Protein AF-A0A124IAU1-F1 (afdb_monomer_lite)

pLDDT: mean 71.92, std 19.12, range [34.66, 97.25]

Foldseek 3Di:
DDDPDDPPVDDDDDDDDDDDDDDDDDFDDDDPDTDGDDLPAPLVVVCVLDPPQACACVQAADDDQVRQLVVQLVVCVVVVHKRKGKHFPHPVLSSVVVVVVCVVCVVVLVVVLVDDDFKDKDKDFDDDQPDARTWIHINCPPVNDDDIDGLTGMKIWMKGFDDDDVPRDQDPSRIHTRHMHRD

Radius of gyration: 19.64 Å; chains: 1; bounding box: 39×57×45 Å

Secondary structure (DSSP, 8-state):
---------S-----------SS----EEETTEEE-------HHHHHHHSTTT--HIIIIIS--HHHHHHHHHHHHHHHTS---EEEES-HHHHHHHHHHHHHHTHHHHHHHHHSS-SEEEEEEE-S-TT--SEEEE-TTBTTSSB--EE--SEEEEEEEEPP--TTPPPPTTSEEEEEEEE-

Structure (mmCIF, N/CA/C/O backbone):
data_AF-A0A124IAU1-F1
#
_entry.id   AF-A0A124IAU1-F1
#
loop_
_atom_site.group_PDB
_atom_site.id
_atom_site.type_symbol
_atom_site.label_atom_id
_atom_site.label_alt_id
_atom_site.label_comp_id
_atom_site.label_asym_id
_atom_site.label_entity_id
_atom_site.label_seq_id
_atom_site.pdbx_PDB_ins_code
_atom_site.Cartn_x
_atom_site.Cartn_y
_atom_site.Cartn_z
_atom_site.occupancy
_atom_site.B_iso_or_equiv
_atom_site.auth_seq_id
_atom_site.auth_comp_id
_atom_site.auth_asym_id
_atom_site.auth_atom_id
_atom_site.pdbx_PDB_model_num
ATOM 1 N N . MET A 1 1 ? 13.714 -33.331 18.679 1.00 41.31 1 MET A N 1
ATOM 2 C CA . MET A 1 1 ? 13.970 -33.036 17.253 1.00 41.31 1 MET A CA 1
ATOM 3 C C . MET A 1 1 ? 12.618 -33.007 16.564 1.00 41.31 1 MET A C 1
ATOM 5 O O . MET A 1 1 ? 11.927 -34.011 16.644 1.00 41.31 1 MET A O 1
ATOM 9 N N . ALA A 1 2 ? 12.165 -31.866 16.040 1.00 37.88 2 ALA A N 1
ATOM 10 C CA . ALA A 1 2 ? 10.815 -31.763 15.479 1.00 37.88 2 ALA A CA 1
ATOM 11 C C . ALA A 1 2 ? 10.890 -31.724 13.950 1.00 37.88 2 ALA A C 1
ATOM 13 O O . ALA A 1 2 ? 11.080 -30.678 13.339 1.00 37.88 2 ALA A O 1
ATOM 14 N N . GLU A 1 3 ? 10.804 -32.915 13.377 1.00 47.78 3 GLU A N 1
ATOM 15 C CA . GLU A 1 3 ? 10.608 -33.191 11.959 1.00 47.78 3 GLU A CA 1
ATOM 16 C C . GLU A 1 3 ? 9.248 -32.622 11.509 1.00 47.78 3 GLU A C 1
ATOM 18 O O . GLU A 1 3 ? 8.230 -32.829 12.181 1.00 47.78 3 GLU A O 1
ATOM 23 N N . VAL A 1 4 ? 9.212 -31.888 10.392 1.00 46.56 4 VAL A N 1
ATOM 24 C CA . VAL A 1 4 ? 7.949 -31.487 9.759 1.00 46.56 4 VAL A CA 1
ATOM 25 C C . VAL A 1 4 ? 7.354 -32.740 9.131 1.00 46.56 4 VAL A C 1
ATOM 27 O O . VAL A 1 4 ? 7.766 -33.171 8.060 1.00 46.56 4 VAL A O 1
ATOM 30 N N . ARG A 1 5 ? 6.402 -33.355 9.832 1.00 41.81 5 ARG A N 1
ATOM 31 C CA . ARG A 1 5 ? 5.601 -34.448 9.285 1.00 41.81 5 ARG A CA 1
ATOM 32 C C . ARG A 1 5 ? 4.646 -33.874 8.251 1.00 41.81 5 ARG A C 1
ATOM 34 O O . ARG A 1 5 ? 3.650 -33.244 8.612 1.00 41.81 5 ARG A O 1
ATOM 41 N N . ASP A 1 6 ? 4.967 -34.085 6.983 1.00 52.16 6 ASP A N 1
ATOM 42 C CA . ASP A 1 6 ? 4.018 -33.866 5.904 1.00 52.16 6 ASP A CA 1
ATOM 43 C C . ASP A 1 6 ? 2.817 -34.800 6.119 1.00 52.16 6 ASP A C 1
ATOM 45 O O . ASP A 1 6 ? 2.979 -36.000 6.359 1.00 52.16 6 ASP A O 1
ATOM 49 N N . ARG A 1 7 ? 1.597 -34.257 6.106 1.00 49.75 7 ARG A N 1
ATOM 50 C CA . ARG A 1 7 ? 0.384 -35.083 6.182 1.00 49.75 7 ARG A CA 1
ATOM 51 C C . ARG A 1 7 ? 0.049 -35.543 4.771 1.00 49.75 7 ARG A C 1
ATOM 53 O O . ARG A 1 7 ? -0.911 -35.066 4.172 1.00 49.75 7 ARG A O 1
ATOM 60 N N . ALA A 1 8 ? 0.837 -36.484 4.264 1.00 46.94 8 ALA A N 1
ATOM 61 C CA . ALA A 1 8 ? 0.661 -37.086 2.944 1.00 46.94 8 ALA A CA 1
ATOM 62 C C . ALA A 1 8 ? -0.540 -38.062 2.852 1.00 46.94 8 ALA A C 1
ATOM 64 O O . ALA A 1 8 ? -0.698 -38.754 1.854 1.00 46.94 8 ALA A O 1
ATOM 65 N N . ASP A 1 9 ? -1.429 -38.098 3.851 1.00 46.75 9 ASP A N 1
ATOM 66 C CA . ASP A 1 9 ? -2.557 -39.043 3.929 1.00 46.75 9 ASP A CA 1
ATOM 67 C C . ASP A 1 9 ? -3.841 -38.558 3.236 1.00 46.75 9 ASP A C 1
ATOM 69 O O . ASP A 1 9 ? -4.955 -38.916 3.628 1.00 46.75 9 ASP A O 1
ATOM 73 N N . ARG A 1 10 ? -3.748 -37.724 2.196 1.00 54.88 10 ARG A N 1
ATOM 74 C CA . ARG A 1 10 ? -4.940 -37.399 1.404 1.00 54.88 10 ARG A CA 1
ATOM 75 C C . ARG A 1 10 ? -4.654 -37.482 -0.079 1.00 54.88 10 ARG A C 1
ATOM 77 O O . ARG A 1 10 ? -3.818 -36.747 -0.594 1.00 54.88 10 ARG A O 1
ATOM 84 N N . ALA A 1 11 ? -5.426 -38.334 -0.754 1.00 54.25 11 ALA A N 1
ATOM 85 C CA . ALA A 1 11 ? -5.523 -38.330 -2.203 1.00 54.25 11 ALA A CA 1
ATOM 86 C C . ALA A 1 11 ? -5.702 -36.880 -2.704 1.00 54.25 11 ALA A C 1
ATOM 88 O O . ALA A 1 11 ? -6.443 -36.111 -2.066 1.00 54.25 11 ALA A O 1
ATOM 89 N N . PRO A 1 12 ? -5.036 -36.496 -3.809 1.00 57.12 12 PRO A N 1
ATOM 90 C CA . PRO A 1 12 ? -5.250 -35.208 -4.449 1.00 57.12 12 PRO A CA 1
ATOM 91 C C . PRO A 1 12 ? -6.749 -34.950 -4.598 1.00 57.12 12 PRO A C 1
ATOM 93 O O . PRO A 1 12 ? -7.488 -35.781 -5.126 1.00 57.12 12 PRO A O 1
ATOM 96 N N . ARG A 1 13 ? -7.211 -33.819 -4.065 1.00 51.53 13 ARG A N 1
ATOM 97 C CA . ARG A 1 13 ? -8.617 -33.416 -4.110 1.00 51.53 13 ARG A CA 1
ATOM 98 C C . ARG A 1 13 ? -8.735 -32.201 -5.013 1.00 51.53 13 ARG A C 1
ATOM 100 O O . ARG A 1 13 ? -7.920 -31.285 -4.905 1.00 51.53 13 ARG A O 1
ATOM 107 N N . THR A 1 14 ? -9.772 -32.159 -5.835 1.00 54.97 14 THR A N 1
ATOM 108 C CA . THR A 1 14 ? -10.150 -30.921 -6.512 1.00 54.97 14 THR A CA 1
ATOM 109 C C . THR A 1 14 ? -10.538 -29.893 -5.453 1.00 54.97 14 THR A C 1
ATOM 111 O O . THR A 1 14 ? -11.376 -30.164 -4.589 1.00 54.97 14 THR A O 1
ATOM 114 N N . VAL A 1 15 ? -9.882 -28.739 -5.486 1.00 44.09 15 VAL A N 1
ATOM 115 C CA . VAL A 1 15 ? -10.243 -27.565 -4.688 1.00 44.09 15 VAL A CA 1
ATOM 116 C C . VAL A 1 15 ? -10.972 -26.582 -5.594 1.00 44.09 15 VAL A C 1
ATOM 118 O O . VAL A 1 15 ? -10.672 -26.500 -6.783 1.00 44.09 15 VAL A O 1
ATOM 121 N N . TYR A 1 16 ? -11.951 -25.876 -5.038 1.00 50.31 16 TYR A N 1
ATOM 122 C CA . TYR A 1 16 ? -12.719 -24.867 -5.756 1.00 50.31 16 TYR A CA 1
ATOM 123 C C . TYR A 1 16 ? -12.493 -23.522 -5.083 1.00 50.31 16 TYR A C 1
ATOM 125 O O . TYR A 1 16 ? -12.690 -23.402 -3.872 1.00 50.31 16 TYR A O 1
ATOM 133 N N . ASP A 1 17 ? -12.107 -22.531 -5.878 1.00 49.09 17 ASP A N 1
ATOM 134 C CA . ASP A 1 17 ? -12.028 -21.146 -5.439 1.00 49.09 17 ASP A CA 1
ATOM 135 C C . ASP A 1 17 ? -13.383 -20.465 -5.647 1.00 49.09 17 ASP A C 1
ATOM 137 O O . ASP A 1 17 ? -14.038 -20.626 -6.677 1.00 49.09 17 ASP A O 1
ATOM 141 N N . LEU A 1 18 ? -13.819 -19.709 -4.642 1.00 48.97 18 LEU A N 1
ATOM 142 C CA . LEU A 1 18 ? -15.057 -18.936 -4.678 1.00 48.97 18 LEU A CA 1
ATOM 143 C C . LEU A 1 18 ? -14.711 -17.461 -4.842 1.00 48.97 18 LEU A C 1
ATOM 145 O O . LEU A 1 18 ? -14.218 -16.820 -3.914 1.00 48.97 18 LEU A O 1
ATOM 149 N N . THR A 1 19 ? -15.013 -16.906 -6.012 1.00 53.38 19 THR A N 1
ATOM 150 C CA . THR A 1 19 ? -15.012 -15.457 -6.217 1.00 53.38 19 THR A CA 1
ATOM 151 C C . THR A 1 19 ? -16.412 -14.932 -5.932 1.00 53.38 19 THR A C 1
ATOM 153 O O . THR A 1 19 ? -17.343 -15.163 -6.700 1.00 53.38 19 THR A O 1
ATOM 156 N N . VAL A 1 20 ? -16.572 -14.235 -4.811 1.00 50.34 20 VAL A N 1
ATOM 157 C CA . VAL A 1 20 ? -17.820 -13.550 -4.448 1.00 50.34 20 VAL A CA 1
ATOM 158 C C . VAL A 1 20 ? -17.570 -12.050 -4.556 1.00 50.34 20 VAL A C 1
ATOM 160 O O . VAL A 1 20 ? -16.502 -11.593 -4.164 1.00 50.34 20 VAL A O 1
ATOM 163 N N . SER A 1 21 ? -18.528 -11.278 -5.072 1.00 38.25 21 SER A N 1
ATOM 164 C CA . SER A 1 21 ? -18.474 -9.810 -5.117 1.00 38.25 21 SER A CA 1
ATOM 165 C C . SER A 1 21 ? -19.429 -9.191 -4.080 1.00 38.25 21 SER A C 1
ATOM 167 O O . SER A 1 21 ? -20.524 -9.705 -3.859 1.00 38.25 21 SER A O 1
ATOM 169 N N . GLY A 1 22 ? -19.032 -8.092 -3.423 1.00 51.44 22 GLY A N 1
ATOM 170 C CA . GLY A 1 22 ? -19.888 -7.335 -2.485 1.00 51.44 22 GLY A CA 1
ATOM 171 C C . GLY A 1 22 ? -19.685 -7.657 -0.994 1.00 51.44 22 GLY A C 1
ATOM 172 O O . GLY A 1 22 ? -18.641 -8.143 -0.604 1.00 51.44 22 GLY A O 1
ATOM 173 N N . LEU A 1 23 ? -20.641 -7.335 -0.111 1.00 41.44 23 LEU A N 1
ATOM 174 C CA . LEU A 1 23 ? -20.464 -7.460 1.350 1.00 41.44 23 LEU A CA 1
ATOM 175 C C . LEU A 1 23 ? -20.135 -8.910 1.775 1.00 41.44 23 LEU A C 1
ATOM 177 O O . LEU A 1 23 ? -20.986 -9.797 1.744 1.00 41.44 23 LEU A O 1
ATOM 181 N N . HIS A 1 24 ? -18.893 -9.136 2.209 1.00 52.44 24 HIS A N 1
ATOM 182 C CA . HIS A 1 24 ? -18.354 -10.468 2.478 1.00 52.44 24 HIS A CA 1
ATOM 183 C C . HIS A 1 24 ? -18.645 -10.946 3.908 1.00 52.44 24 HIS A C 1
ATOM 185 O O . HIS A 1 24 ? -17.810 -10.863 4.806 1.00 52.44 24 HIS A O 1
ATOM 191 N N . THR A 1 25 ? -19.839 -11.496 4.121 1.00 44.81 25 THR A N 1
ATOM 192 C CA . THR A 1 25 ? -20.061 -12.534 5.140 1.00 44.81 25 THR A CA 1
ATOM 193 C C . THR A 1 25 ? -20.605 -13.760 4.421 1.00 44.81 25 THR A C 1
ATOM 195 O O . THR A 1 25 ? -21.790 -13.826 4.115 1.00 44.81 25 THR A O 1
ATOM 198 N N . PHE A 1 26 ? -19.734 -14.712 4.092 1.00 45.09 26 PHE A N 1
ATOM 199 C CA . PHE A 1 26 ? -20.148 -15.997 3.535 1.00 45.09 26 PHE A CA 1
ATOM 200 C C . PHE A 1 26 ? -20.116 -17.062 4.630 1.00 45.09 26 PHE A C 1
ATOM 202 O O . PHE A 1 26 ? -19.183 -17.139 5.429 1.00 45.09 26 PHE A O 1
ATOM 209 N N . TYR A 1 27 ? -21.168 -17.873 4.677 1.00 40.03 27 TYR A N 1
ATOM 210 C CA . TYR A 1 27 ? -21.280 -19.005 5.584 1.00 40.03 27 TYR A CA 1
ATOM 211 C C . TYR A 1 27 ? -20.707 -20.239 4.883 1.00 40.03 27 TYR A C 1
ATOM 213 O O . TYR A 1 27 ? -21.315 -20.764 3.953 1.00 40.03 27 TYR A O 1
ATOM 221 N N . ALA A 1 28 ? -19.513 -20.674 5.288 1.00 48.72 28 ALA A N 1
ATOM 222 C CA . ALA A 1 28 ? -18.899 -21.895 4.783 1.00 48.72 28 ALA A CA 1
ATOM 223 C C . ALA A 1 28 ? -19.095 -23.025 5.800 1.00 48.72 28 ALA A C 1
ATOM 225 O O . ALA A 1 28 ? -18.706 -22.914 6.966 1.00 48.72 28 ALA A O 1
ATOM 226 N N . VAL A 1 29 ? -19.699 -24.123 5.351 1.00 44.66 29 VAL A N 1
ATOM 227 C CA . VAL A 1 29 ? -19.899 -25.328 6.158 1.00 44.66 29 VAL A CA 1
ATOM 228 C C . VAL A 1 29 ? -18.865 -26.368 5.741 1.00 44.66 29 VAL A C 1
ATOM 230 O O . VAL A 1 29 ? -18.856 -26.817 4.597 1.00 44.66 29 VAL A O 1
ATOM 233 N N . ALA A 1 30 ? -18.002 -26.775 6.672 1.00 50.66 30 ALA A N 1
ATOM 234 C CA . ALA A 1 30 ? -17.124 -27.927 6.493 1.00 50.66 30 ALA A CA 1
ATOM 235 C C . ALA A 1 30 ? -17.747 -29.132 7.216 1.00 50.66 30 ALA A C 1
ATOM 237 O O . ALA A 1 30 ? -17.546 -29.325 8.416 1.00 50.66 30 ALA A O 1
ATOM 238 N N . GLY A 1 31 ? -18.551 -29.926 6.505 1.00 60.16 31 GLY A N 1
ATOM 239 C CA . GLY A 1 31 ? -19.312 -31.022 7.119 1.00 60.16 31 GLY A CA 1
ATOM 240 C C . GLY A 1 31 ? -20.485 -30.502 7.958 1.00 60.16 31 GLY A C 1
ATOM 241 O O . GLY A 1 31 ? -21.466 -30.042 7.392 1.00 60.16 31 GLY A O 1
ATOM 242 N N . SER A 1 32 ? -20.401 -30.570 9.290 1.00 46.38 32 SER A N 1
ATOM 243 C CA . SER A 1 32 ? -21.412 -30.030 10.224 1.00 46.38 32 SER A CA 1
ATOM 244 C C . SER A 1 32 ? -20.894 -28.870 11.081 1.00 46.38 32 SER A C 1
ATOM 246 O O . SER A 1 32 ? -21.604 -28.393 11.965 1.00 46.38 32 SER A O 1
ATOM 248 N N . THR A 1 33 ? -19.657 -28.421 10.854 1.00 36.75 33 THR A N 1
ATOM 249 C CA . THR A 1 33 ? -19.019 -27.380 11.667 1.00 36.75 33 THR A CA 1
ATOM 250 C C . THR A 1 33 ? -19.031 -26.051 10.911 1.00 36.75 33 THR A C 1
ATOM 252 O O . THR A 1 33 ? -18.415 -25.960 9.842 1.00 36.75 33 THR A O 1
ATOM 255 N N . PRO A 1 34 ? -19.698 -25.009 11.440 1.00 39.09 34 PRO A N 1
ATOM 256 C CA . PRO A 1 34 ? -19.598 -23.676 10.872 1.00 39.09 34 PRO A CA 1
ATOM 257 C C . PRO A 1 34 ? -18.190 -23.126 11.097 1.00 39.09 34 PRO A C 1
ATOM 259 O O . PRO A 1 34 ? -17.716 -23.065 12.232 1.00 39.09 34 PRO A O 1
ATOM 262 N N . VAL A 1 35 ? -17.523 -22.713 10.019 1.00 41.38 35 VAL A N 1
ATOM 263 C CA . VAL A 1 35 ? -16.219 -22.046 10.092 1.00 41.38 35 VAL A CA 1
ATOM 264 C C . VAL A 1 35 ? -16.417 -20.570 9.767 1.00 41.38 35 VAL A C 1
ATOM 266 O O . VAL A 1 35 ? -16.815 -20.214 8.660 1.00 41.38 35 VAL A O 1
ATOM 269 N N . LEU A 1 36 ? -16.138 -19.701 10.742 1.00 34.66 36 LEU A N 1
ATOM 270 C CA . LEU A 1 36 ? -16.131 -18.253 10.549 1.00 34.66 36 LEU A CA 1
ATOM 271 C C . LEU A 1 36 ? -14.769 -17.846 9.977 1.00 34.66 36 LEU A C 1
ATOM 273 O O . LEU A 1 36 ? -13.763 -17.862 10.687 1.00 34.66 36 LEU A O 1
ATOM 277 N N . VAL A 1 37 ? -14.725 -17.495 8.695 1.00 38.38 37 VAL A N 1
ATOM 278 C CA . VAL A 1 37 ? -13.500 -17.004 8.054 1.00 38.38 37 VAL A CA 1
ATOM 279 C C . VAL A 1 37 ? -13.521 -15.477 8.086 1.00 38.38 37 VAL A C 1
ATOM 281 O O . VAL A 1 37 ? -14.397 -14.852 7.495 1.00 38.38 37 VAL A O 1
ATOM 284 N N . HIS A 1 38 ? -12.580 -14.867 8.808 1.00 36.81 38 HIS A N 1
ATOM 285 C CA . HIS A 1 38 ? -12.409 -13.415 8.858 1.00 36.81 38 HIS A CA 1
ATOM 286 C C . HIS A 1 38 ? -11.224 -13.030 7.974 1.00 36.81 38 HIS A C 1
ATOM 288 O O . HIS A 1 38 ? -10.076 -13.179 8.390 1.00 36.81 38 HIS A O 1
ATOM 294 N N . ASN A 1 39 ? -11.491 -12.555 6.756 1.00 42.72 39 ASN A N 1
ATOM 295 C CA . ASN A 1 39 ? -10.471 -11.851 5.987 1.00 42.72 39 ASN A CA 1
ATOM 296 C C . ASN A 1 39 ? -10.467 -10.396 6.474 1.00 42.72 39 ASN A C 1
ATOM 298 O O . ASN A 1 39 ? -11.453 -9.675 6.318 1.00 42.72 39 ASN A O 1
ATOM 302 N N . CYS A 1 40 ? -9.426 -10.019 7.207 1.00 38.25 40 CYS A N 1
ATOM 303 C CA . CYS A 1 40 ? -9.321 -8.695 7.804 1.00 38.25 40 CYS A CA 1
ATOM 304 C C . CYS A 1 40 ? -8.781 -7.714 6.751 1.00 38.25 40 CYS A C 1
ATOM 306 O O . CYS A 1 40 ? -7.943 -8.081 5.945 1.00 38.25 40 CYS A O 1
ATOM 308 N N . ASN A 1 41 ? -9.238 -6.460 6.805 1.00 52.44 41 ASN A N 1
ATOM 309 C CA . ASN A 1 41 ? -8.748 -5.311 6.027 1.00 52.44 41 ASN A CA 1
ATOM 310 C C . ASN A 1 41 ? -8.876 -5.433 4.505 1.00 52.44 41 ASN A C 1
ATOM 312 O O . ASN A 1 41 ? -7.886 -5.346 3.789 1.00 52.44 41 ASN A O 1
ATOM 316 N N . ASP A 1 42 ? -10.100 -5.557 4.006 1.00 53.88 42 ASP A N 1
ATOM 317 C CA . ASP A 1 42 ? -10.360 -5.417 2.579 1.00 53.88 42 ASP A CA 1
ATOM 318 C C . ASP A 1 42 ? -9.947 -4.014 2.088 1.00 53.88 42 ASP A C 1
ATOM 320 O O . ASP A 1 42 ? -10.660 -3.023 2.273 1.00 53.88 42 ASP A O 1
ATOM 324 N N . ILE A 1 43 ? -8.771 -3.935 1.461 1.00 50.00 43 ILE A N 1
ATOM 325 C CA . ILE A 1 43 ? -8.232 -2.698 0.892 1.00 50.00 43 ILE A CA 1
ATOM 326 C C . ILE A 1 43 ? -9.223 -2.155 -0.165 1.00 50.00 43 ILE A C 1
ATOM 328 O O . ILE A 1 43 ? -9.275 -0.944 -0.391 1.00 50.00 43 ILE A O 1
ATOM 332 N N . VAL A 1 44 ? -10.050 -3.024 -0.781 1.00 48.19 44 VAL A N 1
ATOM 333 C CA . VAL A 1 44 ? -11.065 -2.679 -1.797 1.00 48.19 44 VAL A CA 1
ATOM 334 C C . VAL A 1 44 ? -12.217 -1.916 -1.156 1.00 48.19 44 VAL A C 1
ATOM 336 O O . VAL A 1 44 ? -12.644 -0.891 -1.690 1.00 48.19 44 VAL A O 1
ATOM 339 N N . LEU A 1 45 ? -12.671 -2.347 0.023 1.00 48.53 45 LEU A N 1
ATOM 340 C CA . LEU A 1 45 ? -13.682 -1.632 0.805 1.00 48.53 45 LEU A CA 1
ATOM 341 C C . LEU A 1 45 ? -13.191 -0.255 1.268 1.00 48.53 45 LEU A C 1
ATOM 343 O O . LEU A 1 45 ? -13.982 0.689 1.258 1.00 48.53 45 LEU A O 1
ATOM 347 N N . ASP A 1 46 ? -11.916 -0.112 1.637 1.00 46.72 46 ASP A N 1
ATOM 348 C CA . ASP A 1 46 ? -11.345 1.184 2.031 1.00 46.72 46 ASP A CA 1
ATOM 349 C C . ASP A 1 46 ? -11.218 2.137 0.827 1.00 46.72 46 ASP A C 1
ATOM 351 O O . ASP A 1 46 ? -11.563 3.316 0.937 1.00 46.72 46 ASP A O 1
ATOM 355 N N . GLY A 1 47 ? -10.824 1.622 -0.345 1.00 47.22 47 GLY A N 1
ATOM 356 C CA . GLY A 1 47 ? -10.809 2.378 -1.605 1.00 47.22 47 GLY A CA 1
ATOM 357 C C . GLY A 1 47 ? -12.203 2.824 -2.066 1.00 47.22 47 GLY A C 1
ATOM 358 O O . GLY A 1 47 ? -12.364 3.947 -2.542 1.00 47.22 47 GLY A O 1
ATOM 359 N N . ALA A 1 48 ? -13.226 1.985 -1.868 1.00 47.09 48 ALA A N 1
ATOM 360 C CA . ALA A 1 48 ? -14.616 2.304 -2.198 1.00 47.09 48 ALA A CA 1
ATOM 361 C C . ALA A 1 48 ? -15.274 3.272 -1.195 1.00 47.09 48 ALA A C 1
ATOM 363 O O . ALA A 1 48 ? -16.124 4.075 -1.578 1.00 47.09 48 ALA A O 1
ATOM 364 N N . LYS A 1 49 ? -14.894 3.216 0.090 1.00 45.62 49 LYS A N 1
ATOM 365 C CA . LYS A 1 49 ? -15.437 4.096 1.142 1.00 45.62 49 LYS A CA 1
ATOM 366 C C . LYS A 1 49 ? -14.768 5.472 1.198 1.00 45.62 49 LYS A C 1
ATOM 368 O O . LYS A 1 49 ? -15.397 6.407 1.689 1.00 45.62 49 LYS A O 1
ATOM 373 N N . PHE A 1 50 ? -13.540 5.613 0.693 1.00 47.41 50 PHE A N 1
ATOM 374 C CA . PHE A 1 50 ? -12.802 6.882 0.655 1.00 47.41 50 PHE A CA 1
ATOM 375 C C . PHE A 1 50 ? -12.147 7.131 -0.718 1.00 47.41 50 PHE A C 1
ATOM 377 O O . PHE A 1 50 ? -10.912 7.122 -0.831 1.00 47.41 50 PHE A O 1
ATOM 384 N N . PRO A 1 51 ? -12.950 7.366 -1.774 1.00 44.56 51 PRO A N 1
ATOM 385 C CA . PRO A 1 51 ? -12.426 7.637 -3.109 1.00 44.56 51 PRO A CA 1
ATOM 386 C C . PRO A 1 51 ? -11.480 8.850 -3.080 1.00 44.56 51 PRO A C 1
ATOM 388 O O . PRO A 1 51 ? -11.839 9.920 -2.593 1.00 44.56 51 PRO A O 1
ATOM 391 N N . GLY A 1 52 ? -10.248 8.667 -3.569 1.00 44.03 52 GLY A N 1
ATOM 392 C CA . GLY A 1 52 ? -9.215 9.712 -3.624 1.00 44.03 52 GLY A CA 1
ATOM 393 C C . GLY A 1 52 ? -8.373 9.904 -2.354 1.00 44.03 52 GLY A C 1
ATOM 394 O O . GLY A 1 52 ? -7.518 10.782 -2.344 1.00 44.03 52 GLY A O 1
ATOM 395 N N . LEU A 1 53 ? -8.587 9.109 -1.296 1.00 45.41 53 LEU A N 1
ATOM 396 C CA . LEU A 1 53 ? -7.795 9.172 -0.056 1.00 45.41 53 LEU A CA 1
ATOM 397 C C . LEU A 1 53 ? -6.987 7.895 0.219 1.00 45.41 53 LEU A C 1
ATOM 399 O O . LEU A 1 53 ? -5.926 7.985 0.840 1.00 45.41 53 LEU A O 1
ATOM 403 N N . ALA A 1 54 ? -7.463 6.731 -0.237 1.00 53.78 54 ALA A N 1
ATOM 404 C CA . ALA A 1 54 ? -6.738 5.461 -0.222 1.00 53.78 54 ALA A CA 1
ATOM 405 C C . ALA A 1 54 ? -6.304 5.104 -1.654 1.00 53.78 54 ALA A C 1
ATOM 407 O O . ALA A 1 54 ? -7.130 4.753 -2.492 1.00 53.78 54 ALA A O 1
ATOM 408 N N . HIS A 1 55 ? -5.005 5.212 -1.943 1.00 56.47 55 HIS A N 1
ATOM 409 C CA . HIS A 1 55 ? -4.435 5.009 -3.282 1.00 56.47 55 HIS A CA 1
ATOM 410 C C . HIS A 1 55 ? -3.770 3.634 -3.464 1.00 56.47 55 HIS A C 1
ATOM 412 O O . HIS A 1 55 ? -3.353 3.297 -4.571 1.00 56.47 55 HIS A O 1
ATOM 418 N N . THR A 1 56 ? -3.697 2.815 -2.405 1.00 57.25 56 THR A N 1
ATOM 419 C CA . THR A 1 56 ? -3.040 1.492 -2.397 1.00 57.25 56 THR A CA 1
ATOM 420 C C . THR A 1 56 ? -3.475 0.593 -3.559 1.00 57.25 56 THR A C 1
ATOM 422 O O . THR A 1 56 ? -2.634 -0.005 -4.222 1.00 57.25 56 THR A O 1
ATOM 425 N N . ILE A 1 57 ? -4.776 0.507 -3.852 1.00 56.19 57 ILE A N 1
ATOM 426 C CA . ILE A 1 57 ? -5.280 -0.386 -4.910 1.00 56.19 57 ILE A CA 1
ATOM 427 C C . ILE A 1 57 ? -5.062 0.176 -6.304 1.00 56.19 57 ILE A C 1
ATOM 429 O O . ILE A 1 57 ? -4.609 -0.544 -7.197 1.00 56.19 57 ILE A O 1
ATOM 433 N N . THR A 1 58 ? -5.389 1.450 -6.491 1.00 53.41 58 THR A N 1
ATOM 434 C CA . THR A 1 58 ? -5.356 2.098 -7.802 1.00 53.41 58 THR A CA 1
ATOM 435 C C . THR A 1 58 ? -3.933 2.320 -8.301 1.00 53.41 58 THR A C 1
ATOM 437 O O . THR A 1 58 ? -3.697 2.224 -9.497 1.00 53.41 58 THR A O 1
ATOM 440 N N . GLU A 1 59 ? -2.972 2.590 -7.412 1.00 60.34 59 GLU A N 1
ATOM 441 C CA . GLU A 1 59 ? -1.600 2.918 -7.826 1.00 60.34 59 GLU A CA 1
ATOM 442 C C . GLU A 1 59 ? -0.632 1.737 -7.785 1.00 60.34 59 GLU A C 1
ATOM 444 O O . GLU A 1 59 ? 0.400 1.783 -8.455 1.00 60.34 59 GLU A O 1
ATOM 449 N N . HIS A 1 60 ? -0.934 0.697 -7.003 1.00 68.62 60 HIS A N 1
ATOM 450 C CA . HIS A 1 60 ? 0.053 -0.340 -6.711 1.00 68.62 60 HIS A CA 1
ATOM 451 C C . HIS A 1 60 ? -0.445 -1.763 -6.936 1.00 68.62 60 HIS A C 1
ATOM 453 O O . HIS A 1 60 ? 0.388 -2.644 -7.082 1.00 68.62 60 HIS A O 1
ATOM 459 N N . VAL A 1 61 ? -1.751 -2.041 -6.975 1.00 63.84 61 VAL A N 1
ATOM 460 C CA . VAL A 1 61 ? -2.252 -3.425 -7.136 1.00 63.84 61 VAL A CA 1
ATOM 461 C C . VAL A 1 61 ? -2.729 -3.711 -8.555 1.00 63.84 61 VAL A C 1
ATOM 463 O O . VAL A 1 61 ? -2.511 -4.801 -9.072 1.00 63.84 61 VAL A O 1
ATOM 466 N N . THR A 1 62 ? -3.404 -2.741 -9.165 1.00 61.47 62 THR A N 1
ATOM 467 C CA . THR A 1 62 ? -4.141 -2.921 -10.422 1.00 61.47 62 THR A CA 1
ATOM 468 C C . THR A 1 62 ? -3.573 -2.250 -11.676 1.00 61.47 62 THR A C 1
ATOM 470 O O . THR A 1 62 ? -4.062 -2.609 -12.748 1.00 61.47 62 THR A O 1
ATOM 473 N N . PRO A 1 63 ? -2.607 -1.305 -11.640 1.00 62.50 63 PRO A N 1
ATOM 474 C CA . PRO A 1 63 ? -2.200 -0.667 -12.881 1.00 62.50 63 PRO A CA 1
ATOM 475 C C . PRO A 1 63 ? -1.458 -1.665 -13.768 1.00 62.50 63 PRO A C 1
ATOM 477 O O . PRO A 1 63 ? -0.548 -2.368 -13.321 1.00 62.50 63 PRO A O 1
ATOM 480 N N . ASP A 1 64 ? -1.830 -1.689 -15.046 1.00 72.69 64 ASP A N 1
ATOM 481 C CA . ASP A 1 64 ? -0.985 -2.293 -16.063 1.00 72.69 64 ASP A CA 1
ATOM 482 C C . ASP A 1 64 ? 0.340 -1.520 -16.187 1.00 72.69 64 ASP A C 1
ATOM 484 O O . ASP A 1 64 ? 0.551 -0.457 -15.590 1.00 72.69 64 ASP A O 1
ATOM 488 N N . ARG A 1 65 ? 1.266 -2.064 -16.976 1.00 74.06 65 ARG A N 1
ATOM 489 C CA . ARG A 1 65 ? 2.588 -1.466 -17.161 1.00 74.06 65 ARG A CA 1
ATOM 490 C C . ARG A 1 65 ? 2.530 -0.015 -17.654 1.00 74.06 65 ARG A C 1
ATOM 492 O O . ARG A 1 65 ? 3.275 0.815 -17.138 1.00 74.06 65 ARG A O 1
ATOM 499 N N . LEU A 1 66 ? 1.675 0.292 -18.630 1.00 76.44 66 LEU A N 1
ATOM 500 C CA . LEU A 1 66 ? 1.585 1.636 -19.208 1.00 76.44 66 LEU A CA 1
ATOM 501 C C . LEU A 1 66 ? 1.032 2.629 -18.183 1.00 76.44 66 LEU A C 1
ATOM 503 O O . LEU A 1 66 ? 1.559 3.731 -18.041 1.00 76.44 66 LEU A O 1
ATOM 507 N N . ALA A 1 67 ? 0.022 2.221 -17.415 1.00 78.31 67 ALA A N 1
ATOM 508 C CA . ALA A 1 67 ? -0.527 3.007 -16.322 1.00 78.31 67 ALA A CA 1
ATOM 509 C C . ALA A 1 67 ? 0.510 3.240 -15.209 1.00 78.31 67 ALA A C 1
ATOM 511 O O . ALA A 1 67 ? 0.617 4.352 -14.691 1.00 78.31 67 ALA A O 1
ATOM 512 N N . ALA A 1 68 ? 1.320 2.235 -14.869 1.00 79.19 68 ALA A N 1
ATOM 513 C CA . ALA A 1 68 ? 2.374 2.363 -13.864 1.00 79.19 68 ALA A CA 1
ATOM 514 C C . ALA A 1 68 ? 3.498 3.317 -14.306 1.00 79.19 68 ALA A C 1
ATOM 516 O O . ALA A 1 68 ? 3.952 4.144 -13.512 1.00 79.19 68 ALA A O 1
ATOM 517 N N . GLU A 1 69 ? 3.918 3.245 -15.571 1.00 82.06 69 GLU A N 1
ATOM 518 C CA . GLU A 1 69 ? 4.893 4.170 -16.164 1.00 82.06 69 GLU A CA 1
ATOM 519 C C . GLU A 1 69 ? 4.326 5.602 -16.234 1.00 82.06 69 GLU A C 1
ATOM 521 O O . GLU A 1 69 ? 5.002 6.554 -15.838 1.00 82.06 69 GLU A O 1
ATOM 526 N N . ALA A 1 70 ? 3.055 5.768 -16.620 1.00 81.56 70 ALA A N 1
ATOM 527 C CA . ALA A 1 70 ? 2.379 7.066 -16.630 1.00 81.56 70 ALA A CA 1
ATOM 528 C C . ALA A 1 70 ? 2.266 7.681 -15.224 1.00 81.56 70 ALA A C 1
ATOM 530 O O . ALA A 1 70 ? 2.514 8.876 -15.049 1.00 81.56 70 ALA A O 1
ATOM 531 N N . LEU A 1 71 ? 1.951 6.878 -14.201 1.00 82.56 71 LEU A N 1
ATOM 532 C CA . LEU A 1 71 ? 1.949 7.325 -12.805 1.00 82.56 71 LEU A CA 1
ATOM 533 C C . LEU A 1 71 ? 3.349 7.742 -12.343 1.00 82.56 71 LEU A C 1
ATOM 535 O O . LEU A 1 71 ? 3.490 8.766 -11.674 1.00 82.56 71 LEU A O 1
ATOM 539 N N . ALA A 1 72 ? 4.392 6.998 -12.719 1.00 84.00 72 ALA A N 1
ATOM 540 C CA . ALA A 1 72 ? 5.772 7.373 -12.416 1.00 84.00 72 ALA A CA 1
ATOM 541 C C . ALA A 1 72 ? 6.152 8.711 -13.079 1.00 84.00 72 ALA A C 1
ATOM 543 O O . ALA A 1 72 ? 6.766 9.568 -12.436 1.00 84.00 72 ALA A O 1
ATOM 544 N N . ALA A 1 73 ? 5.732 8.935 -14.330 1.00 82.19 73 ALA A N 1
ATOM 545 C CA . ALA A 1 73 ? 5.932 10.197 -15.043 1.00 82.19 73 ALA A CA 1
ATOM 546 C C . ALA A 1 73 ? 5.210 11.367 -14.361 1.00 82.19 73 ALA A C 1
ATOM 548 O O . ALA A 1 73 ? 5.823 12.405 -14.105 1.00 82.19 73 ALA A O 1
ATOM 549 N N . GLN A 1 74 ? 3.945 11.181 -13.974 1.00 82.50 74 GLN A N 1
ATOM 550 C CA . GLN A 1 74 ? 3.174 12.189 -13.241 1.00 82.50 74 GLN A CA 1
ATOM 551 C C . GLN A 1 74 ? 3.813 12.533 -11.890 1.00 82.50 74 GLN A C 1
ATOM 553 O O . GLN A 1 74 ? 3.961 13.711 -11.557 1.00 82.50 74 GLN A O 1
ATOM 558 N N . LYS A 1 75 ? 4.237 11.524 -11.116 1.00 81.19 75 LYS A N 1
ATOM 559 C CA . LYS A 1 75 ? 4.928 11.721 -9.833 1.00 81.19 75 LYS A CA 1
ATOM 560 C C . LYS A 1 75 ? 6.243 12.476 -10.035 1.00 81.19 75 LYS A C 1
ATOM 562 O O . LYS A 1 75 ? 6.510 13.444 -9.327 1.00 81.19 75 LYS A O 1
ATOM 567 N N . THR A 1 76 ? 7.029 12.088 -11.034 1.00 83.44 76 THR A N 1
ATOM 568 C CA . THR A 1 76 ? 8.313 12.730 -11.342 1.00 83.44 76 THR A CA 1
ATOM 569 C C . THR A 1 76 ? 8.145 14.191 -11.747 1.00 83.44 76 THR A C 1
ATOM 571 O O . THR A 1 76 ? 8.846 15.050 -11.213 1.00 83.44 76 THR A O 1
ATOM 574 N N . ALA A 1 77 ? 7.168 14.494 -12.606 1.00 83.50 77 ALA A N 1
ATOM 575 C CA . ALA A 1 77 ? 6.833 15.865 -12.983 1.00 83.50 77 ALA A CA 1
ATOM 576 C C . ALA A 1 77 ? 6.363 16.694 -11.775 1.00 83.50 77 ALA A C 1
ATOM 578 O O . ALA A 1 77 ? 6.802 17.826 -11.592 1.00 83.50 77 ALA A O 1
ATOM 579 N N . LYS A 1 78 ? 5.522 16.113 -10.909 1.00 79.69 78 LYS A N 1
ATOM 580 C CA . LYS A 1 78 ? 5.001 16.776 -9.704 1.00 79.69 78 LYS A CA 1
ATOM 581 C C . LYS A 1 78 ? 6.092 17.117 -8.688 1.00 79.69 78 LYS A C 1
ATOM 583 O O . LYS A 1 78 ? 6.050 18.188 -8.092 1.00 79.69 78 LYS A O 1
ATOM 588 N N . TYR A 1 79 ? 7.024 16.198 -8.442 1.00 78.06 79 TYR A N 1
ATOM 589 C CA . TYR A 1 79 ? 8.046 16.359 -7.403 1.00 78.06 79 TYR A CA 1
ATOM 590 C C . TYR A 1 79 ? 9.374 16.923 -7.921 1.00 78.06 79 TYR A C 1
ATOM 592 O O . TYR A 1 79 ? 10.272 17.163 -7.115 1.00 78.06 79 TYR A O 1
ATOM 600 N N . GLY A 1 80 ? 9.528 17.107 -9.236 1.00 80.69 80 GLY A N 1
ATOM 601 C CA . GLY A 1 80 ? 10.764 17.603 -9.851 1.00 80.69 80 GLY A CA 1
ATOM 602 C C . GLY A 1 80 ? 11.970 16.669 -9.681 1.00 80.69 80 GLY A C 1
ATOM 603 O O . GLY A 1 80 ? 13.108 17.106 -9.825 1.00 80.69 80 GLY A O 1
ATOM 604 N N . ARG A 1 81 ? 11.739 15.394 -9.339 1.00 83.38 81 ARG A N 1
ATOM 605 C CA . ARG A 1 81 ? 12.766 14.360 -9.129 1.00 83.38 81 ARG A CA 1
ATOM 606 C C . ARG A 1 81 ? 12.234 12.993 -9.538 1.00 83.38 81 ARG A C 1
ATOM 608 O O . ARG A 1 81 ? 11.038 12.747 -9.376 1.00 83.38 81 ARG A O 1
ATOM 615 N N . ASP A 1 82 ? 13.114 12.105 -10.002 1.00 82.69 82 ASP A N 1
ATOM 616 C CA . ASP A 1 82 ? 12.744 10.735 -10.390 1.00 82.69 82 ASP A CA 1
ATOM 617 C C . ASP A 1 82 ? 12.011 10.031 -9.239 1.00 82.69 82 ASP A C 1
ATOM 619 O O . ASP A 1 82 ? 12.571 9.785 -8.167 1.00 82.69 82 ASP A O 1
ATOM 623 N N . THR A 1 83 ? 10.719 9.790 -9.449 1.00 85.56 83 THR A N 1
ATOM 624 C CA . THR A 1 83 ? 9.798 9.239 -8.458 1.00 85.56 83 THR A CA 1
ATOM 625 C C . THR A 1 83 ? 9.093 8.035 -9.082 1.00 85.56 83 THR A C 1
ATOM 627 O O . THR A 1 83 ? 8.066 8.206 -9.746 1.00 85.56 83 THR A O 1
ATOM 630 N N . PRO A 1 84 ? 9.650 6.822 -8.917 1.00 88.19 84 PRO A N 1
ATOM 631 C CA . PRO A 1 84 ? 9.101 5.622 -9.530 1.00 88.19 84 PRO A CA 1
ATOM 632 C C . PRO A 1 84 ? 7.745 5.221 -8.946 1.00 88.19 84 PRO A C 1
ATOM 634 O O . PRO A 1 84 ? 7.375 5.615 -7.837 1.00 88.19 84 PRO A O 1
ATOM 637 N N . ASN A 1 85 ? 7.031 4.373 -9.685 1.00 87.00 85 ASN A N 1
ATOM 638 C CA . ASN A 1 85 ? 5.831 3.691 -9.222 1.00 87.00 85 ASN A CA 1
ATOM 639 C C . ASN A 1 85 ? 6.082 2.183 -9.172 1.00 87.00 85 ASN A C 1
ATOM 641 O O . ASN A 1 85 ? 6.470 1.596 -10.177 1.00 87.00 85 ASN A O 1
ATOM 645 N N . SER A 1 86 ? 5.854 1.545 -8.028 1.00 89.25 86 SER A N 1
ATOM 646 C CA . SER A 1 86 ? 5.955 0.090 -7.905 1.00 89.25 86 SER A CA 1
ATOM 647 C C . SER A 1 86 ? 4.584 -0.575 -7.890 1.00 89.25 86 SER A C 1
ATOM 649 O O . SER A 1 86 ? 3.614 -0.004 -7.398 1.00 89.25 86 SER A O 1
ATOM 651 N N . VAL A 1 87 ? 4.504 -1.783 -8.441 1.00 89.06 87 VAL A N 1
ATOM 652 C CA . VAL A 1 87 ? 3.264 -2.552 -8.585 1.00 89.06 87 VAL A CA 1
ATOM 653 C C . VAL A 1 87 ? 3.462 -3.939 -7.996 1.00 89.06 87 VAL A C 1
ATOM 655 O O . VAL A 1 87 ? 4.472 -4.582 -8.275 1.00 89.06 87 VAL A O 1
ATOM 658 N N . TRP A 1 88 ? 2.519 -4.387 -7.172 1.00 85.94 88 TRP A N 1
ATOM 659 C CA . TRP A 1 88 ? 2.479 -5.714 -6.570 1.00 85.94 88 TRP A CA 1
ATOM 660 C C . TRP A 1 88 ? 2.406 -6.806 -7.637 1.00 85.94 88 TRP A C 1
ATOM 662 O O . TRP A 1 88 ? 1.764 -6.637 -8.669 1.00 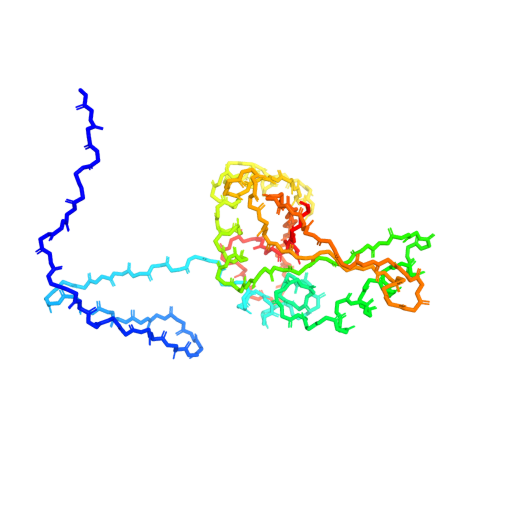85.94 88 TRP A O 1
ATOM 672 N N . VAL A 1 89 ? 2.998 -7.967 -7.354 1.00 84.88 89 VAL A N 1
ATOM 673 C CA . VAL A 1 89 ? 2.885 -9.142 -8.240 1.00 84.88 89 VAL A CA 1
ATOM 674 C C . VAL A 1 89 ? 1.436 -9.595 -8.447 1.00 84.88 89 VAL A C 1
ATOM 676 O O . VAL A 1 89 ? 1.111 -10.133 -9.500 1.00 84.88 89 VAL A O 1
ATOM 679 N N . ASN A 1 90 ? 0.575 -9.417 -7.440 1.00 79.25 90 ASN A N 1
ATOM 680 C CA . ASN A 1 90 ? -0.866 -9.664 -7.497 1.00 79.25 90 ASN A CA 1
ATOM 681 C C . ASN A 1 90 ? -1.570 -9.111 -6.242 1.00 79.25 90 ASN A C 1
ATOM 683 O O . ASN A 1 90 ? -0.935 -8.785 -5.234 1.00 79.25 90 ASN A O 1
ATOM 687 N N . GLN A 1 91 ? -2.903 -9.050 -6.299 1.00 74.50 91 GLN A N 1
ATOM 688 C CA . GLN A 1 91 ? -3.758 -8.569 -5.210 1.00 74.50 91 GLN A CA 1
ATOM 689 C C . GLN A 1 91 ? -3.657 -9.404 -3.927 1.00 74.50 91 GLN A C 1
ATOM 691 O O . GLN A 1 91 ? -3.651 -8.836 -2.837 1.00 74.50 91 GLN A O 1
ATOM 696 N N . ASP A 1 92 ? -3.543 -10.730 -4.032 1.00 74.94 92 ASP A N 1
ATOM 697 C CA . ASP A 1 92 ? -3.429 -11.613 -2.862 1.00 74.94 92 ASP A CA 1
ATOM 698 C C . ASP A 1 92 ? -2.146 -11.326 -2.062 1.00 74.94 92 ASP A C 1
ATOM 700 O O . ASP A 1 92 ? -2.168 -11.222 -0.836 1.00 74.94 92 ASP A O 1
ATOM 704 N N . THR A 1 93 ? -1.033 -11.093 -2.759 1.00 79.12 93 THR A N 1
ATOM 705 C CA . THR A 1 93 ? 0.244 -10.719 -2.140 1.00 79.12 93 THR A CA 1
ATOM 706 C C . THR A 1 93 ? 0.150 -9.352 -1.471 1.00 79.12 93 THR A C 1
ATOM 708 O O . THR A 1 93 ? 0.585 -9.204 -0.330 1.00 79.12 93 THR A O 1
ATOM 711 N N . ALA A 1 94 ? -0.463 -8.368 -2.137 1.00 80.12 94 ALA A N 1
ATOM 712 C CA . ALA A 1 94 ? -0.684 -7.043 -1.562 1.00 80.12 94 ALA A CA 1
ATOM 713 C C . ALA A 1 94 ? -1.489 -7.118 -0.253 1.00 80.12 94 ALA A C 1
ATOM 715 O O . ALA A 1 94 ? -1.092 -6.534 0.757 1.00 80.12 94 ALA A O 1
ATOM 716 N N . GLN A 1 95 ? -2.575 -7.897 -0.249 1.00 77.06 95 GLN A N 1
ATOM 717 C CA . GLN A 1 95 ? -3.419 -8.106 0.926 1.00 77.06 95 GLN A CA 1
ATOM 718 C C . GLN A 1 95 ? -2.639 -8.770 2.071 1.00 77.06 95 GLN A C 1
ATOM 720 O O . GLN A 1 95 ? -2.599 -8.245 3.184 1.00 77.06 95 GLN A O 1
ATOM 725 N N . LYS A 1 96 ? -1.926 -9.870 1.787 1.00 82.44 96 LYS A N 1
ATOM 726 C CA . LYS A 1 96 ? -1.107 -10.590 2.779 1.00 82.44 96 LYS A CA 1
ATOM 727 C C . LYS A 1 96 ? -0.046 -9.702 3.425 1.00 82.44 96 LYS A C 1
ATOM 729 O O . LYS A 1 96 ? 0.179 -9.799 4.633 1.00 82.44 96 LYS A O 1
ATOM 734 N N . VAL A 1 97 ? 0.604 -8.841 2.642 1.00 86.31 97 VAL A N 1
ATOM 735 C CA . VAL A 1 97 ? 1.634 -7.926 3.149 1.00 86.31 97 VAL A CA 1
ATOM 736 C C . VAL A 1 97 ? 1.020 -6.859 4.051 1.00 86.31 97 VAL A C 1
ATOM 738 O O . VAL A 1 97 ? 1.547 -6.620 5.138 1.00 86.31 97 VAL A O 1
ATOM 741 N N . VAL A 1 98 ? -0.106 -6.261 3.654 1.00 82.62 98 VAL A N 1
ATOM 742 C CA . VAL A 1 98 ? -0.822 -5.278 4.482 1.00 82.62 98 VAL A CA 1
ATOM 743 C C . VAL A 1 98 ? -1.267 -5.897 5.805 1.00 82.62 98 VAL A C 1
ATOM 745 O O . VAL A 1 98 ? -1.015 -5.321 6.865 1.00 82.62 98 VAL A O 1
ATOM 748 N N . ASP A 1 99 ? -1.849 -7.094 5.778 1.00 82.12 99 ASP A N 1
ATOM 749 C CA . ASP A 1 99 ? -2.299 -7.773 6.994 1.00 82.12 99 ASP A CA 1
ATOM 750 C C . ASP A 1 99 ? -1.146 -8.123 7.930 1.00 82.12 99 ASP A C 1
ATOM 752 O O . ASP A 1 99 ? -1.226 -7.885 9.141 1.00 82.12 99 ASP A O 1
ATOM 756 N N . ALA A 1 100 ? -0.043 -8.631 7.378 1.00 85.69 100 ALA A N 1
ATOM 757 C CA . ALA A 1 100 ? 1.158 -8.909 8.149 1.00 85.69 100 ALA A CA 1
ATOM 758 C C . ALA A 1 100 ? 1.745 -7.630 8.764 1.00 85.69 100 ALA A C 1
ATOM 760 O O . ALA A 1 100 ? 2.071 -7.623 9.951 1.00 85.69 100 ALA A O 1
ATOM 761 N N . ALA A 1 101 ? 1.822 -6.537 8.000 1.00 89.00 101 ALA A N 1
ATOM 762 C CA . ALA A 1 101 ? 2.339 -5.253 8.464 1.00 89.00 101 ALA A CA 1
ATOM 763 C C . ALA A 1 101 ? 1.495 -4.664 9.605 1.00 89.00 101 ALA A C 1
ATOM 765 O O . ALA A 1 101 ? 2.033 -4.226 10.625 1.00 89.00 101 ALA A O 1
ATOM 766 N N . LEU A 1 102 ? 0.167 -4.679 9.458 1.00 86.31 102 LEU A N 1
ATOM 767 C CA . LEU A 1 102 ? -0.761 -4.179 10.473 1.00 86.31 102 LEU A CA 1
ATOM 768 C C . LEU A 1 102 ? -0.722 -5.026 11.747 1.00 86.31 102 LEU A C 1
ATOM 770 O O . LEU A 1 102 ? -0.780 -4.479 12.850 1.00 86.31 102 LEU A O 1
ATOM 774 N N . LYS A 1 103 ? -0.608 -6.352 11.606 1.00 88.19 103 LYS A N 1
ATOM 775 C CA . LYS A 1 103 ? -0.486 -7.275 12.738 1.00 88.19 103 LYS A CA 1
ATOM 776 C C . LYS A 1 103 ? 0.828 -7.068 13.490 1.00 88.19 103 LYS A C 1
ATOM 778 O O . LYS A 1 103 ? 0.804 -6.946 14.712 1.00 88.19 103 LYS A O 1
ATOM 783 N N . ASP A 1 104 ? 1.946 -6.983 12.774 1.00 89.31 104 ASP A N 1
ATOM 784 C CA . ASP A 1 104 ? 3.279 -6.779 13.352 1.00 89.31 104 ASP A CA 1
ATOM 785 C C . ASP A 1 104 ? 3.381 -5.449 14.120 1.00 89.31 104 ASP A C 1
ATOM 787 O O . ASP A 1 104 ? 3.994 -5.372 15.185 1.00 89.31 104 ASP A O 1
ATOM 791 N N . LYS A 1 105 ? 2.722 -4.393 13.624 1.00 92.25 105 LYS A N 1
ATOM 792 C CA . LYS A 1 105 ? 2.752 -3.050 14.226 1.00 92.25 105 LYS A CA 1
ATOM 793 C C . LYS A 1 105 ? 1.500 -2.680 15.028 1.00 92.25 105 LYS A C 1
ATOM 795 O O . LYS A 1 105 ? 1.303 -1.503 15.331 1.00 92.25 105 LYS A O 1
ATOM 800 N N . ALA A 1 106 ? 0.690 -3.648 15.464 1.00 91.25 106 ALA A N 1
ATOM 801 C CA . ALA A 1 106 ? -0.571 -3.389 16.174 1.00 91.25 106 ALA A CA 1
ATOM 802 C C . ALA A 1 106 ? -0.419 -2.472 17.411 1.00 91.25 106 ALA A C 1
ATOM 804 O O . ALA A 1 106 ? -1.219 -1.552 17.620 1.00 91.25 106 ALA A O 1
ATOM 805 N N . SER A 1 107 ? 0.640 -2.662 18.206 1.00 92.06 107 SER A N 1
ATOM 806 C CA . SER A 1 107 ? 0.929 -1.819 19.379 1.00 92.06 107 SER A CA 1
ATOM 807 C C . SER A 1 107 ? 1.328 -0.392 18.991 1.00 92.06 107 SER A C 1
ATOM 809 O O . SER A 1 107 ? 0.857 0.572 19.595 1.00 92.06 107 SER A O 1
ATOM 811 N N . MET A 1 108 ? 2.151 -0.241 17.949 1.00 93.94 108 MET A N 1
ATOM 812 C CA . MET A 1 108 ? 2.560 1.062 17.412 1.00 93.94 108 MET A CA 1
ATOM 813 C C . MET A 1 108 ? 1.348 1.840 16.887 1.00 93.94 108 MET A C 1
ATOM 815 O O . MET A 1 108 ? 1.200 3.021 17.195 1.00 93.94 108 MET A O 1
ATOM 819 N N . ILE A 1 109 ? 0.439 1.161 16.184 1.00 91.00 109 ILE A N 1
ATOM 820 C CA . ILE A 1 109 ? -0.818 1.733 15.686 1.00 91.00 109 ILE A CA 1
ATOM 821 C C . ILE A 1 109 ? -1.708 2.183 16.849 1.00 91.00 109 ILE A C 1
ATOM 823 O O . ILE A 1 109 ? -2.225 3.299 16.840 1.00 91.00 109 ILE A O 1
ATOM 827 N N . THR A 1 110 ? -1.859 1.348 17.880 1.00 92.44 110 THR A N 1
ATOM 828 C CA . THR A 1 110 ? -2.671 1.680 19.063 1.00 92.44 110 THR A CA 1
ATOM 829 C C . THR A 1 110 ? -2.136 2.916 19.785 1.00 92.44 110 THR A C 1
ATOM 831 O O . THR A 1 110 ? -2.906 3.808 20.146 1.00 92.44 110 THR A O 1
ATOM 834 N N . ASN A 1 111 ? -0.817 3.005 19.962 1.00 94.00 111 ASN A N 1
ATOM 835 C CA . ASN A 1 111 ? -0.176 4.164 20.583 1.00 94.00 111 ASN A CA 1
ATOM 836 C C . ASN A 1 111 ? -0.328 5.420 19.723 1.00 94.00 111 ASN A C 1
ATOM 838 O O . ASN A 1 111 ? -0.693 6.479 20.232 1.00 94.00 111 ASN A O 1
ATOM 842 N N . TRP A 1 112 ? -0.115 5.295 18.413 1.00 95.69 112 TRP A N 1
ATOM 843 C CA . TRP A 1 112 ? -0.310 6.389 17.472 1.00 95.69 112 TRP A CA 1
ATOM 844 C C . TRP A 1 112 ? -1.735 6.940 17.523 1.00 95.69 112 TRP A C 1
ATOM 846 O O . TRP A 1 112 ? -1.887 8.155 17.622 1.00 95.69 112 TRP A O 1
ATOM 856 N N . LEU A 1 113 ? -2.761 6.079 17.552 1.00 90.38 113 LEU A N 1
ATOM 857 C CA . LEU A 1 113 ? -4.173 6.477 17.621 1.00 90.38 113 LEU A CA 1
ATOM 858 C C . LEU A 1 113 ? -4.528 7.288 18.874 1.00 90.38 113 LEU A C 1
ATOM 860 O O . LEU A 1 113 ? -5.436 8.122 18.810 1.00 90.38 113 LEU A O 1
ATOM 864 N N . ARG A 1 114 ? -3.812 7.085 19.985 1.00 92.56 114 ARG A N 1
ATOM 865 C CA . ARG A 1 114 ? -3.959 7.872 21.223 1.00 92.56 114 ARG A CA 1
ATOM 866 C C . ARG A 1 114 ? -3.230 9.217 21.170 1.00 92.56 114 ARG A C 1
ATOM 868 O O . ARG A 1 114 ? -3.557 10.107 21.944 1.00 92.56 114 ARG A O 1
ATOM 875 N N . GLY A 1 115 ? -2.251 9.357 20.278 1.00 93.31 115 GLY A N 1
ATOM 876 C CA . GLY A 1 115 ? -1.507 10.597 20.072 1.00 93.31 115 GLY A CA 1
ATOM 877 C C . GLY A 1 115 ? -2.258 11.624 19.221 1.00 93.31 115 GLY A C 1
ATOM 878 O O . GLY A 1 115 ? -3.441 11.475 18.921 1.00 93.31 115 GLY A O 1
ATOM 879 N N . ASN A 1 116 ? -1.537 12.660 18.789 1.00 92.50 116 ASN A N 1
ATOM 880 C CA . ASN A 1 116 ? -2.055 13.764 17.970 1.00 92.50 116 ASN A CA 1
ATOM 881 C C . ASN A 1 116 ? -1.595 13.727 16.501 1.00 92.50 116 ASN A C 1
ATOM 883 O O . ASN A 1 116 ? -2.088 14.503 15.688 1.00 92.50 116 ASN A O 1
ATOM 887 N N . LYS A 1 117 ? -0.667 12.831 16.143 1.00 94.25 117 LYS A N 1
ATOM 888 C CA . LYS A 1 117 ? -0.196 12.693 14.761 1.00 94.25 117 LYS A CA 1
ATOM 889 C C . LYS A 1 117 ? -1.327 12.208 13.854 1.00 94.25 117 LYS A C 1
ATOM 891 O O . LYS A 1 117 ? -2.080 11.300 14.218 1.00 94.25 117 LYS A O 1
ATOM 896 N N . THR A 1 118 ? -1.424 12.801 12.671 1.00 89.56 118 THR A N 1
ATOM 897 C CA . THR A 1 118 ? -2.441 12.498 11.652 1.00 89.56 118 THR A CA 1
ATOM 898 C C . THR A 1 118 ? -2.074 11.308 10.771 1.00 89.56 118 THR A C 1
ATOM 900 O O . THR A 1 118 ? -2.970 10.660 10.232 1.00 89.56 118 THR A O 1
ATOM 903 N N . GLU A 1 119 ? -0.780 10.991 10.684 1.00 93.19 119 GLU A N 1
ATOM 904 C CA . GLU A 1 119 ? -0.216 9.943 9.829 1.00 93.19 119 GLU A CA 1
ATOM 905 C C . GLU A 1 119 ? 0.713 9.021 10.624 1.00 93.19 119 GLU A C 1
ATOM 907 O O . GLU A 1 119 ? 1.314 9.437 11.625 1.00 93.19 119 GLU A O 1
ATOM 912 N N . LEU A 1 120 ? 0.816 7.773 10.172 1.00 94.00 120 LEU A N 1
ATOM 913 C CA . LEU A 1 120 ? 1.775 6.784 10.651 1.00 94.00 120 LEU A CA 1
ATOM 914 C C . LEU A 1 120 ? 2.291 5.978 9.470 1.00 94.00 120 LEU A C 1
ATOM 916 O O . LEU A 1 120 ? 1.509 5.297 8.814 1.00 94.00 120 LEU A O 1
ATOM 920 N N . ASP A 1 121 ? 3.593 5.995 9.240 1.00 95.56 121 ASP A N 1
ATOM 921 C CA . ASP A 1 121 ? 4.214 5.220 8.180 1.00 95.56 121 ASP A CA 1
ATOM 922 C C . ASP A 1 121 ? 5.434 4.445 8.661 1.00 95.56 121 ASP A C 1
ATOM 924 O O . ASP A 1 121 ? 6.082 4.789 9.652 1.00 95.56 121 ASP A O 1
ATOM 928 N N . TRP A 1 122 ? 5.704 3.338 7.980 1.00 97.25 122 TRP A N 1
ATOM 929 C CA . TRP A 1 122 ? 6.886 2.528 8.217 1.00 97.25 122 TRP A CA 1
ATOM 930 C C . TRP A 1 122 ? 7.230 1.691 6.990 1.00 97.25 122 TRP A C 1
ATOM 932 O O . TRP A 1 122 ? 6.495 1.594 6.008 1.00 97.25 122 TRP A O 1
ATOM 942 N N . SER A 1 123 ? 8.398 1.070 7.071 1.00 96.81 123 SER A N 1
ATOM 943 C CA . SER A 1 123 ? 8.871 0.083 6.118 1.00 96.81 123 SER A CA 1
ATOM 944 C C . SER A 1 123 ? 9.058 -1.268 6.789 1.00 96.81 123 SER A C 1
ATOM 946 O O . SER A 1 123 ? 9.376 -1.333 7.977 1.00 96.81 123 SER A O 1
ATOM 948 N N . GLY A 1 124 ? 8.955 -2.335 6.007 1.00 96.12 124 GLY A N 1
ATOM 949 C CA . GLY A 1 124 ? 9.282 -3.683 6.455 1.00 96.12 124 GLY A CA 1
ATOM 950 C C . GLY A 1 124 ? 9.709 -4.582 5.305 1.00 96.12 124 GLY A C 1
ATOM 951 O O . GLY A 1 124 ? 9.960 -4.110 4.196 1.00 96.12 124 GLY A O 1
ATOM 952 N N . PHE A 1 125 ? 9.790 -5.874 5.606 1.00 96.44 125 PHE A N 1
ATOM 953 C CA . PHE A 1 125 ? 10.088 -6.937 4.654 1.00 96.44 125 PHE A CA 1
ATOM 954 C C . PHE A 1 125 ? 9.028 -8.032 4.776 1.00 96.44 125 PHE A C 1
ATOM 956 O O . PHE A 1 125 ? 8.488 -8.242 5.865 1.00 96.44 125 PHE A O 1
ATOM 963 N N . PHE A 1 126 ? 8.734 -8.729 3.682 1.00 93.81 126 PHE A N 1
ATOM 964 C CA . PHE A 1 126 ? 7.799 -9.850 3.668 1.00 93.81 126 PHE A CA 1
ATOM 965 C C .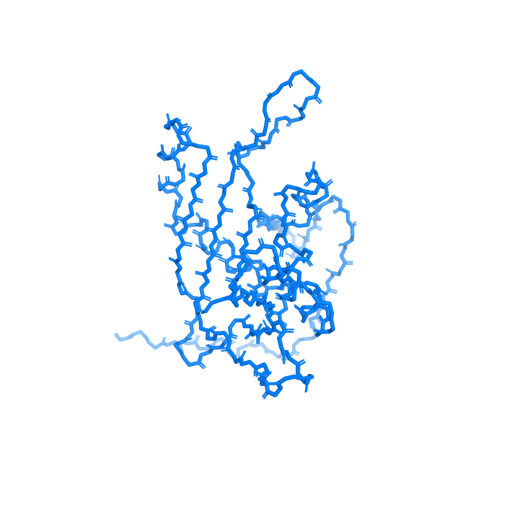 PHE A 1 126 ? 8.320 -10.967 2.765 1.00 93.81 126 PHE A C 1
ATOM 967 O O . PHE A 1 126 ? 8.687 -10.723 1.620 1.00 93.81 126 PHE A O 1
ATOM 974 N N . GLY A 1 127 ? 8.328 -12.197 3.277 1.00 91.94 127 GLY A N 1
ATOM 975 C CA . GLY A 1 127 ? 8.839 -13.356 2.547 1.00 91.94 127 GLY A CA 1
ATOM 976 C C . GLY A 1 127 ? 10.374 -13.416 2.442 1.00 91.94 127 GLY A C 1
ATOM 977 O O . GLY A 1 127 ? 11.083 -12.631 3.082 1.00 91.94 127 GLY A O 1
ATOM 978 N N . PRO A 1 128 ? 10.898 -14.383 1.665 1.00 91.50 128 PRO A N 1
ATOM 979 C CA . PRO A 1 128 ? 12.333 -14.614 1.489 1.00 91.50 128 PRO A CA 1
ATOM 980 C C . PRO A 1 128 ? 13.077 -13.398 0.922 1.00 91.50 128 PRO A C 1
ATOM 982 O O . PRO A 1 128 ? 12.510 -12.607 0.170 1.00 91.50 128 PRO A O 1
ATOM 985 N N . ARG A 1 129 ? 14.363 -13.252 1.259 1.00 89.25 129 ARG A N 1
ATOM 986 C CA . ARG A 1 129 ? 15.188 -12.093 0.860 1.00 89.25 129 ARG A CA 1
ATOM 987 C C . ARG A 1 129 ? 15.448 -12.014 -0.648 1.00 89.25 129 ARG A C 1
ATOM 989 O O . ARG A 1 129 ? 15.675 -10.931 -1.172 1.00 89.25 129 ARG A O 1
ATOM 996 N N . ASP A 1 130 ? 15.433 -13.155 -1.314 1.00 89.56 130 ASP A N 1
ATOM 997 C CA . ASP A 1 130 ? 15.596 -13.341 -2.755 1.00 89.56 130 ASP A CA 1
ATOM 998 C C . ASP A 1 130 ? 14.270 -13.257 -3.530 1.00 89.56 130 ASP A C 1
ATOM 1000 O O . ASP A 1 130 ? 14.272 -13.256 -4.759 1.00 89.56 130 ASP A O 1
ATOM 1004 N N . SER A 1 131 ? 13.137 -13.143 -2.830 1.00 90.12 131 SER A N 1
ATOM 1005 C CA . SER A 1 131 ? 11.833 -12.955 -3.464 1.00 90.12 131 SER A CA 1
ATOM 1006 C C . SER A 1 131 ? 11.581 -11.493 -3.833 1.00 90.12 131 SER A C 1
ATOM 1008 O O . SER A 1 131 ? 12.180 -10.569 -3.275 1.00 90.12 131 SER A O 1
ATOM 1010 N N . SER A 1 132 ? 10.655 -11.273 -4.768 1.00 93.56 132 SER A N 1
ATOM 1011 C CA . SER A 1 132 ? 10.166 -9.937 -5.078 1.00 93.56 132 SER A CA 1
ATOM 1012 C C . SER A 1 132 ? 8.661 -9.828 -4.903 1.00 93.56 132 SER A C 1
ATOM 1014 O O . SER A 1 132 ? 7.900 -10.659 -5.390 1.00 93.56 132 SER A O 1
ATOM 1016 N N . LEU A 1 133 ? 8.246 -8.761 -4.228 1.00 92.19 133 LEU A N 1
ATOM 1017 C CA . LEU A 1 133 ? 6.848 -8.413 -4.012 1.00 92.19 133 LEU A CA 1
ATOM 1018 C C . LEU A 1 133 ? 6.227 -7.687 -5.207 1.00 92.19 133 LEU A C 1
ATOM 1020 O O . LEU A 1 133 ? 5.010 -7.500 -5.232 1.00 92.19 133 LEU A O 1
ATOM 1024 N N . GLY A 1 134 ? 7.031 -7.275 -6.192 1.00 92.12 134 GLY A N 1
ATOM 1025 C CA . GLY A 1 134 ? 6.532 -6.491 -7.307 1.00 92.12 134 GLY A CA 1
ATOM 1026 C C . GLY A 1 134 ? 7.587 -5.986 -8.280 1.00 92.12 134 GLY A C 1
ATOM 1027 O O . GLY A 1 134 ? 8.757 -6.360 -8.239 1.00 92.12 134 GLY A O 1
ATOM 1028 N N . THR A 1 135 ? 7.158 -5.086 -9.152 1.00 92.12 135 THR A N 1
ATOM 1029 C CA . THR A 1 135 ? 7.995 -4.452 -10.173 1.00 92.12 135 THR A CA 1
ATOM 1030 C C . THR A 1 135 ? 8.001 -2.945 -9.976 1.00 92.12 135 THR A C 1
ATOM 1032 O O . THR A 1 135 ? 6.960 -2.356 -9.704 1.00 92.12 135 THR A O 1
ATOM 1035 N N . VAL A 1 136 ? 9.165 -2.317 -10.121 1.00 91.25 136 VAL A N 1
ATOM 1036 C CA . VAL A 1 136 ? 9.352 -0.865 -10.079 1.00 91.25 136 VAL A CA 1
ATOM 1037 C C . VAL A 1 136 ? 9.400 -0.324 -11.504 1.00 91.25 136 VAL A C 1
ATOM 1039 O O . VAL A 1 136 ? 10.218 -0.757 -12.316 1.00 91.25 136 VAL A O 1
ATOM 1042 N N . TYR A 1 137 ? 8.535 0.644 -11.787 1.00 89.31 137 TYR A N 1
ATOM 1043 C CA . TYR A 1 137 ? 8.439 1.368 -13.050 1.00 89.31 137 TYR A CA 1
ATOM 1044 C C . TYR A 1 137 ? 8.905 2.811 -12.867 1.00 89.31 137 TYR A C 1
ATOM 1046 O O . TYR A 1 137 ? 8.692 3.428 -11.8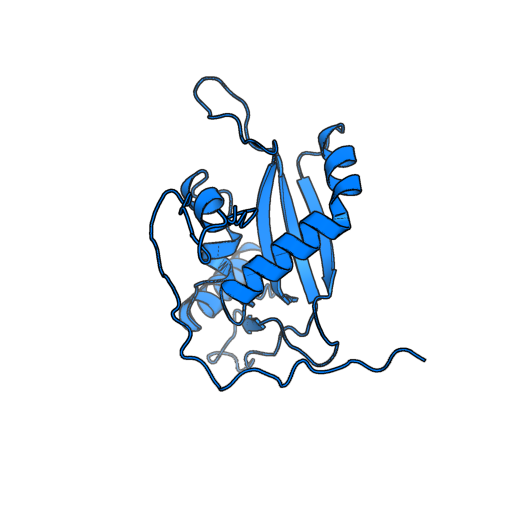23 1.00 89.31 137 TYR A O 1
ATOM 1054 N N . TYR A 1 138 ? 9.538 3.361 -13.897 1.00 87.12 138 TYR A N 1
ATOM 1055 C CA . TYR A 1 138 ? 10.181 4.673 -13.863 1.00 87.12 138 TYR A CA 1
ATOM 1056 C C . TYR A 1 138 ? 9.523 5.615 -14.869 1.00 87.12 138 TYR A C 1
ATOM 1058 O O . TYR A 1 138 ? 9.050 5.167 -15.910 1.00 87.12 138 TYR A O 1
ATOM 1066 N N . ALA A 1 139 ? 9.551 6.923 -14.592 1.00 76.44 139 ALA A N 1
ATOM 1067 C CA . ALA A 1 139 ? 8.989 7.959 -15.470 1.00 76.44 139 ALA A CA 1
ATOM 1068 C C . ALA A 1 139 ? 9.545 7.927 -16.899 1.00 76.44 139 ALA A C 1
ATOM 1070 O O . ALA A 1 139 ? 8.865 8.274 -17.856 1.00 76.44 139 ALA A O 1
ATOM 1071 N N . ASN A 1 140 ? 10.795 7.488 -17.008 1.00 66.44 140 ASN A N 1
ATOM 1072 C CA . ASN A 1 140 ? 11.591 7.442 -18.226 1.00 66.44 140 ASN A CA 1
ATOM 1073 C C . ASN A 1 140 ? 11.599 6.040 -18.878 1.00 66.44 140 ASN A C 1
ATOM 1075 O O . ASN A 1 140 ? 12.469 5.740 -19.702 1.00 66.44 140 ASN A O 1
ATOM 1079 N N . GLY A 1 141 ? 10.678 5.152 -18.483 1.00 60.19 141 GLY A N 1
ATOM 1080 C CA . GLY A 1 141 ? 10.557 3.795 -19.024 1.00 60.19 141 GLY A CA 1
ATOM 1081 C C . GLY A 1 141 ? 10.361 3.776 -20.545 1.00 60.19 141 GLY A C 1
ATOM 1082 O O . GLY A 1 141 ? 9.685 4.636 -21.091 1.00 60.19 141 GLY A O 1
ATOM 1083 N N . THR A 1 142 ? 11.000 2.802 -21.210 1.00 49.78 142 THR A N 1
ATOM 1084 C CA . THR A 1 142 ? 11.177 2.581 -22.673 1.00 49.78 142 THR A CA 1
ATOM 1085 C C . THR A 1 142 ? 11.593 3.777 -23.547 1.00 49.78 142 THR A C 1
ATOM 1087 O O . THR A 1 142 ? 12.535 3.625 -24.317 1.00 49.78 142 THR A O 1
ATOM 1090 N N . ALA A 1 143 ? 11.009 4.965 -23.398 1.00 47.09 143 ALA A N 1
ATOM 1091 C CA . ALA A 1 143 ? 11.348 6.174 -24.149 1.00 47.09 143 ALA A CA 1
ATOM 1092 C C . ALA A 1 143 ? 12.701 6.808 -23.752 1.00 47.09 143 ALA A C 1
ATOM 1094 O O . ALA A 1 143 ? 13.298 7.514 -24.558 1.00 47.09 143 ALA A O 1
ATOM 1095 N N . ALA A 1 144 ? 13.214 6.538 -22.543 1.00 53.31 144 ALA A N 1
ATOM 1096 C CA . ALA A 1 144 ? 14.520 7.020 -22.067 1.00 53.31 144 ALA A CA 1
ATOM 1097 C C . ALA A 1 144 ? 15.413 5.901 -21.472 1.00 53.31 144 ALA A C 1
ATOM 1099 O O . ALA A 1 144 ? 16.383 6.169 -20.764 1.00 53.31 144 ALA A O 1
ATOM 1100 N N . GLY A 1 145 ? 15.122 4.633 -21.798 1.00 56.94 145 GLY A N 1
ATOM 1101 C CA . GLY A 1 145 ? 16.062 3.508 -21.662 1.00 56.94 145 GLY A CA 1
ATOM 1102 C C . GLY A 1 145 ? 16.155 2.808 -20.299 1.00 56.94 145 GLY A C 1
ATOM 1103 O O . GLY A 1 145 ? 16.878 1.818 -20.190 1.00 56.94 145 GLY A O 1
ATOM 1104 N N . ARG A 1 146 ? 15.429 3.241 -19.257 1.00 77.31 146 ARG A N 1
ATOM 1105 C CA . ARG A 1 146 ? 15.448 2.542 -17.956 1.00 77.31 146 ARG A CA 1
ATOM 1106 C C . ARG A 1 146 ? 14.431 1.400 -17.924 1.00 77.31 146 ARG A C 1
ATOM 1108 O O . ARG A 1 146 ? 13.224 1.637 -17.958 1.00 77.31 146 ARG A O 1
ATOM 1115 N N . ALA A 1 147 ? 14.920 0.163 -17.855 1.00 82.75 147 ALA A N 1
ATOM 1116 C CA . ALA A 1 147 ? 14.074 -1.024 -17.757 1.00 82.75 147 ALA A CA 1
ATOM 1117 C C . ALA A 1 147 ? 13.386 -1.123 -16.378 1.00 82.75 147 ALA A C 1
ATOM 1119 O O . ALA A 1 147 ? 13.983 -0.709 -15.377 1.00 82.75 147 ALA A O 1
ATOM 1120 N N . PRO A 1 148 ? 12.163 -1.686 -16.302 1.00 88.38 148 PRO A N 1
ATOM 1121 C CA . PRO A 1 148 ? 11.553 -2.044 -15.027 1.00 88.38 148 PRO A CA 1
ATOM 1122 C C . PRO A 1 148 ? 12.444 -3.010 -14.242 1.00 88.38 148 PRO A C 1
ATOM 1124 O O . PRO A 1 148 ? 13.087 -3.883 -14.827 1.00 88.38 148 PRO A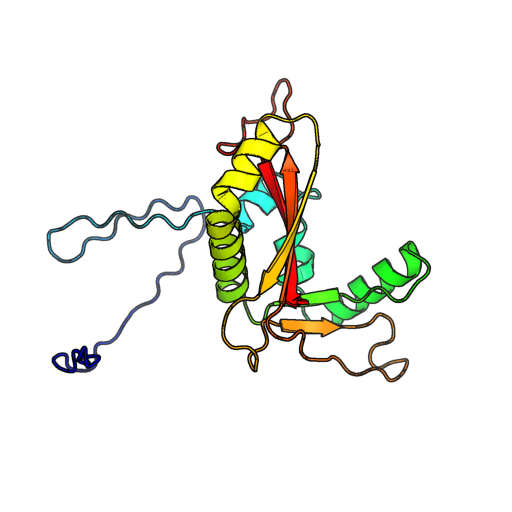 O 1
ATOM 1127 N N . THR A 1 149 ? 12.471 -2.871 -12.920 1.00 91.56 149 THR A N 1
ATOM 1128 C CA . THR A 1 149 ? 13.285 -3.714 -12.032 1.00 91.56 149 THR A CA 1
ATOM 1129 C C . THR A 1 149 ? 12.417 -4.437 -11.011 1.00 91.56 149 THR A C 1
ATOM 1131 O O . THR A 1 149 ? 11.304 -4.012 -10.705 1.00 91.56 149 THR A O 1
ATOM 1134 N N . ALA A 1 150 ? 12.912 -5.549 -10.468 1.00 93.25 150 ALA A N 1
ATOM 1135 C CA . ALA A 1 150 ? 12.279 -6.185 -9.318 1.00 93.25 150 ALA A CA 1
ATOM 1136 C C . ALA A 1 150 ? 12.335 -5.238 -8.109 1.00 93.25 150 ALA A C 1
ATOM 1138 O O . ALA A 1 150 ? 13.384 -4.656 -7.832 1.00 93.25 150 ALA A O 1
ATOM 1139 N N . ALA A 1 151 ? 11.230 -5.111 -7.374 1.00 92.31 151 ALA A N 1
ATOM 1140 C CA . ALA A 1 151 ? 11.198 -4.318 -6.146 1.00 92.31 151 ALA A CA 1
ATOM 1141 C C . ALA A 1 151 ? 11.978 -4.989 -5.005 1.00 92.31 151 ALA A C 1
ATOM 1143 O O . ALA A 1 151 ? 12.405 -4.328 -4.081 1.00 92.31 151 ALA A O 1
ATOM 1144 N N . GLY A 1 152 ? 12.204 -6.304 -5.060 1.00 94.62 152 GLY A N 1
ATOM 1145 C CA . GLY A 1 152 ? 12.682 -7.065 -3.901 1.00 94.62 152 GLY A CA 1
ATOM 1146 C C . GLY A 1 152 ? 11.573 -7.318 -2.876 1.00 94.62 152 GLY A C 1
ATOM 1147 O O . GLY A 1 152 ? 10.385 -7.211 -3.200 1.00 94.62 152 GLY A O 1
ATOM 1148 N N . ASN A 1 153 ? 11.951 -7.720 -1.661 1.00 96.00 153 ASN A N 1
ATOM 1149 C CA . ASN A 1 153 ? 11.020 -8.187 -0.630 1.00 96.00 153 ASN A CA 1
ATOM 1150 C C . ASN A 1 153 ? 10.606 -7.104 0.385 1.00 96.00 153 ASN A C 1
ATOM 1152 O O . ASN A 1 153 ? 10.006 -7.412 1.419 1.00 96.00 153 ASN A O 1
ATOM 1156 N N . GLY A 1 154 ? 10.965 -5.845 0.131 1.00 96.50 154 GLY A N 1
ATOM 1157 C CA . GLY A 1 154 ? 10.630 -4.717 0.983 1.00 96.50 154 GLY A CA 1
ATOM 1158 C C . GLY A 1 154 ? 9.236 -4.168 0.696 1.00 96.50 154 GLY A C 1
ATOM 1159 O O . GLY A 1 154 ? 8.746 -4.211 -0.430 1.00 96.50 154 GLY A O 1
ATOM 1160 N N . TYR A 1 155 ? 8.608 -3.576 1.710 1.00 95.19 155 TYR A N 1
ATOM 1161 C CA . TYR A 1 155 ? 7.405 -2.762 1.530 1.00 95.19 155 TYR A CA 1
ATOM 1162 C C . TYR A 1 155 ? 7.494 -1.430 2.282 1.00 95.19 155 TYR A C 1
ATOM 1164 O O . TYR A 1 155 ? 8.212 -1.299 3.280 1.00 95.19 155 TYR A O 1
ATOM 1172 N N . TYR A 1 156 ? 6.728 -0.453 1.806 1.00 95.06 156 TYR A N 1
ATOM 1173 C CA . TYR A 1 156 ? 6.350 0.765 2.521 1.00 95.06 156 TYR A CA 1
ATOM 1174 C C . TYR A 1 156 ? 4.847 0.739 2.795 1.00 95.06 156 TYR A C 1
ATOM 1176 O O . TYR A 1 156 ? 4.082 0.239 1.972 1.00 95.06 156 TYR A O 1
ATOM 1184 N N . ILE A 1 157 ? 4.413 1.277 3.931 1.00 91.88 157 ILE A N 1
ATOM 1185 C CA . ILE A 1 157 ? 2.996 1.441 4.262 1.00 91.88 157 ILE A CA 1
ATOM 1186 C C . ILE A 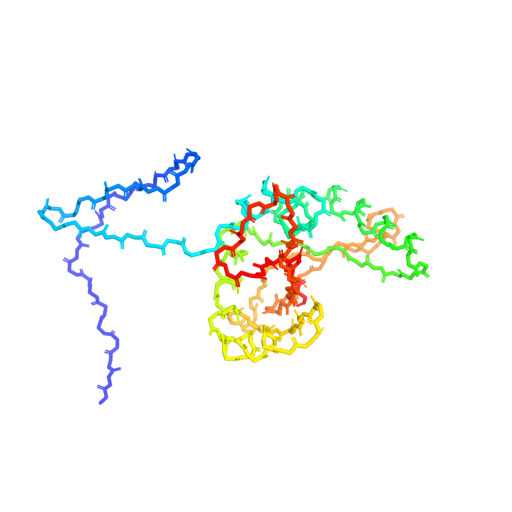1 157 ? 2.781 2.742 5.028 1.00 91.88 157 ILE A C 1
ATOM 1188 O O . ILE A 1 157 ? 3.587 3.110 5.882 1.00 91.88 157 ILE A O 1
ATOM 1192 N N . LYS A 1 158 ? 1.668 3.417 4.739 1.00 91.00 158 LYS A N 1
ATOM 1193 C CA . LYS A 1 158 ? 1.206 4.610 5.445 1.00 91.00 158 LYS A CA 1
ATOM 1194 C C . LYS A 1 158 ? -0.266 4.482 5.814 1.00 91.00 158 LYS A C 1
ATOM 1196 O O . LYS A 1 158 ? -1.111 4.171 4.974 1.00 91.00 158 LYS A O 1
ATOM 1201 N N . LEU A 1 159 ? -0.568 4.791 7.068 1.00 88.88 159 LEU A N 1
ATOM 1202 C CA . LEU A 1 159 ? -1.909 4.921 7.618 1.00 88.88 159 LEU A CA 1
ATOM 1203 C C . LEU A 1 159 ? -2.253 6.388 7.834 1.00 88.88 159 LEU A C 1
ATOM 1205 O O . LEU A 1 159 ? -1.412 7.185 8.256 1.00 88.88 159 LEU A O 1
ATOM 1209 N N . VAL A 1 160 ? -3.525 6.709 7.629 1.00 85.94 160 VAL A N 1
ATOM 1210 C CA . VAL A 1 160 ? -4.100 8.018 7.946 1.00 85.94 160 VAL A CA 1
ATOM 1211 C C . VAL A 1 160 ? -5.339 7.813 8.802 1.00 85.94 160 VAL A C 1
ATOM 1213 O O . VAL A 1 160 ? -6.063 6.823 8.666 1.00 85.94 160 VAL A O 1
ATOM 1216 N N . ARG A 1 161 ? -5.571 8.730 9.741 1.00 86.94 161 ARG A N 1
ATOM 1217 C CA . ARG A 1 161 ? -6.773 8.694 10.579 1.00 86.94 161 ARG A CA 1
ATOM 1218 C C . ARG A 1 161 ? -8.021 8.859 9.725 1.00 86.94 161 ARG A C 1
ATOM 1220 O O . ARG A 1 161 ? -8.083 9.725 8.859 1.00 86.94 161 ARG A O 1
ATOM 1227 N N . ALA A 1 162 ? -9.040 8.066 10.026 1.00 81.94 162 ALA A N 1
ATOM 1228 C CA . ALA A 1 162 ? -10.322 8.211 9.365 1.00 81.94 162 ALA A CA 1
ATOM 1229 C C . ALA A 1 162 ? -10.944 9.566 9.745 1.00 81.94 162 ALA A C 1
ATOM 1231 O O . ALA A 1 162 ? -10.913 9.932 10.931 1.00 81.94 162 ALA A O 1
ATOM 1232 N N . PRO A 1 163 ? -11.508 10.303 8.773 1.00 76.19 163 PRO A N 1
ATOM 1233 C CA . PRO A 1 163 ? -12.158 11.571 9.048 1.00 76.19 163 PRO A CA 1
ATOM 1234 C C . PRO A 1 163 ? -13.324 11.374 10.020 1.00 76.19 163 PRO A C 1
ATOM 1236 O O . PRO A 1 163 ? -13.992 10.338 10.040 1.00 76.19 163 PRO A O 1
ATOM 1239 N N . LYS A 1 164 ? -13.555 12.385 10.857 1.00 77.75 164 LYS A N 1
ATOM 1240 C CA . LYS A 1 164 ? -14.676 12.440 11.796 1.00 77.75 164 LYS A CA 1
ATOM 1241 C C . LYS A 1 164 ? -15.473 13.698 11.498 1.00 77.75 164 LYS A C 1
ATOM 1243 O O . LYS A 1 164 ? -14.887 14.766 11.367 1.00 77.75 164 LYS A O 1
ATOM 1248 N N . GLY A 1 165 ? -16.790 13.578 11.426 1.00 75.75 165 GLY A N 1
ATOM 1249 C CA . GLY A 1 165 ? -17.660 14.723 11.204 1.00 75.75 165 GLY A CA 1
ATOM 1250 C C . GLY A 1 165 ? -19.127 14.317 11.096 1.00 75.75 165 GLY A C 1
ATOM 1251 O O . GLY A 1 165 ? -19.419 13.124 10.959 1.00 75.75 165 GLY A O 1
ATOM 1252 N N . PRO A 1 166 ? -20.052 15.288 11.167 1.00 71.81 166 PRO A N 1
ATOM 1253 C CA . PRO A 1 166 ? -21.468 15.047 10.916 1.00 71.81 166 PRO A CA 1
ATOM 1254 C C . PRO A 1 166 ? -21.664 14.371 9.552 1.00 71.81 166 PRO A C 1
ATOM 1256 O O . PRO A 1 166 ? -21.108 14.819 8.554 1.00 71.81 166 PRO A O 1
ATOM 1259 N N . GLY A 1 167 ? -22.415 13.270 9.514 1.00 73.38 167 GLY A N 1
ATOM 1260 C CA . GLY A 1 167 ? -22.693 12.530 8.276 1.00 73.38 167 GLY A CA 1
ATOM 1261 C C . GLY A 1 167 ? -21.555 11.642 7.752 1.00 73.38 167 GLY A C 1
ATOM 1262 O O . GLY A 1 167 ? -21.767 10.938 6.770 1.00 73.38 167 GLY A O 1
ATOM 1263 N N . ILE A 1 168 ? -20.380 11.610 8.398 1.00 69.19 168 ILE A N 1
ATOM 1264 C CA . ILE A 1 168 ? -19.278 10.716 8.009 1.00 69.19 168 ILE A CA 1
ATOM 1265 C C . ILE A 1 168 ? -19.392 9.400 8.794 1.00 69.19 168 ILE A C 1
ATOM 1267 O O . ILE A 1 168 ? -19.316 9.423 10.028 1.00 69.19 168 ILE A O 1
ATOM 1271 N N . PRO A 1 169 ? -19.540 8.241 8.125 1.00 66.75 169 PRO A N 1
ATOM 1272 C CA . PRO A 1 169 ? -19.574 6.951 8.801 1.00 66.75 169 PRO A CA 1
ATOM 1273 C C . PRO A 1 169 ? -18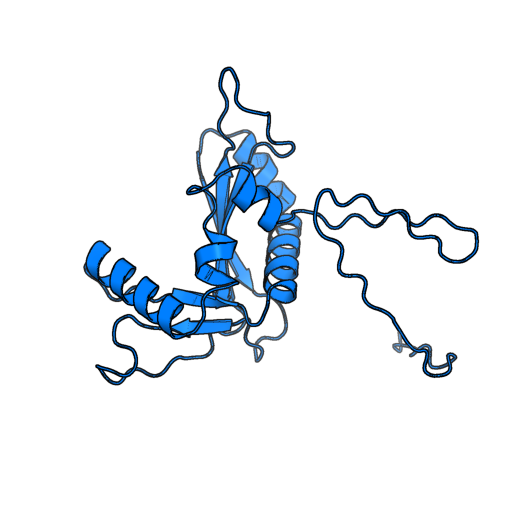.315 6.721 9.640 1.00 66.75 169 PRO A C 1
ATOM 1275 O O . PRO A 1 169 ? -17.187 6.895 9.176 1.00 66.75 169 PRO A O 1
ATOM 1278 N N . LYS A 1 170 ? -18.497 6.289 10.892 1.00 69.69 170 LYS A N 1
ATOM 1279 C CA . LYS A 1 170 ? -17.374 5.968 11.775 1.00 69.69 170 LYS A CA 1
ATOM 1280 C C . LYS A 1 170 ? -16.603 4.779 11.205 1.00 69.69 170 LYS A C 1
ATOM 1282 O O . LYS A 1 170 ? -17.151 3.687 11.075 1.00 69.69 170 LYS A O 1
ATOM 1287 N N . HIS A 1 171 ? -15.315 4.969 10.934 1.00 67.12 171 HIS A N 1
ATOM 1288 C CA . HIS A 1 171 ? -14.462 3.854 10.540 1.00 67.12 171 HIS A CA 1
ATOM 1289 C C . HIS A 1 171 ? -14.237 2.908 11.733 1.00 67.12 171 HIS A C 1
ATOM 1291 O O . HIS A 1 171 ? -13.834 3.390 12.800 1.00 67.12 171 HIS A O 1
ATOM 1297 N N . PRO A 1 172 ? -14.438 1.583 11.589 1.00 69.94 172 PRO A N 1
ATOM 1298 C CA . PRO A 1 172 ? -14.367 0.631 12.703 1.00 69.94 172 PRO A CA 1
ATOM 1299 C C . PRO A 1 172 ? -13.006 0.631 13.411 1.00 69.94 172 PRO A C 1
ATOM 1301 O O . PRO A 1 172 ? -12.938 0.394 14.613 1.00 69.94 172 PRO A O 1
ATOM 1304 N N . ARG A 1 173 ? -11.927 0.954 12.686 1.00 71.12 173 ARG A N 1
ATOM 1305 C CA . ARG A 1 173 ? -10.553 0.993 13.216 1.00 71.12 173 ARG A CA 1
ATOM 1306 C C . ARG A 1 173 ? -10.058 2.405 13.550 1.00 71.12 173 ARG A C 1
ATOM 1308 O O . ARG A 1 173 ? -9.003 2.558 14.153 1.00 71.12 173 ARG A O 1
ATOM 1315 N N . GLY A 1 174 ? -10.787 3.448 13.143 1.00 81.44 174 GLY A N 1
ATOM 1316 C CA . GLY A 1 174 ? -10.372 4.850 13.302 1.00 81.44 174 GLY A CA 1
ATOM 1317 C C . GLY A 1 174 ? -9.243 5.323 12.368 1.00 81.44 174 GLY A C 1
ATOM 1318 O O . GLY A 1 174 ? -8.841 6.481 12.458 1.00 81.44 174 GLY A O 1
ATOM 1319 N N . TYR A 1 175 ? -8.756 4.465 11.470 1.00 83.56 175 TYR A N 1
ATOM 1320 C CA . TYR A 1 175 ? -7.777 4.757 10.415 1.00 83.56 175 TYR A CA 1
ATOM 1321 C C . TYR A 1 175 ? -8.036 3.885 9.185 1.00 83.56 175 TYR A C 1
ATOM 1323 O O . TYR A 1 175 ? -8.717 2.869 9.318 1.00 83.56 175 TYR A O 1
ATOM 1331 N N . TYR A 1 176 ? -7.447 4.250 8.049 1.00 78.38 176 TYR A N 1
ATOM 1332 C CA . TYR A 1 176 ? -7.385 3.449 6.822 1.00 78.38 176 TYR A CA 1
ATOM 1333 C C . TYR A 1 176 ? -5.939 3.397 6.299 1.00 78.38 176 TYR A C 1
ATOM 1335 O O . TYR A 1 176 ? -5.098 4.222 6.681 1.00 78.38 176 TYR A O 1
ATOM 1343 N N . VAL A 1 177 ? -5.632 2.417 5.445 1.00 82.00 177 VAL A N 1
ATOM 1344 C CA . VAL A 1 177 ? -4.334 2.333 4.753 1.00 82.00 177 VAL A CA 1
ATOM 1345 C C . VAL A 1 177 ? -4.356 3.296 3.566 1.00 82.00 177 VAL A C 1
ATOM 1347 O O . VAL A 1 177 ? -5.031 3.041 2.572 1.00 82.00 177 VAL A O 1
ATOM 1350 N N . GLN A 1 178 ? -3.627 4.410 3.657 1.00 80.88 178 GLN A N 1
ATOM 1351 C CA . GLN A 1 178 ? -3.563 5.391 2.570 1.00 80.88 178 GLN A CA 1
ATOM 1352 C C . GLN A 1 178 ? -2.765 4.854 1.379 1.00 80.88 178 GLN A C 1
ATOM 1354 O O . GLN A 1 178 ? -3.196 4.994 0.236 1.00 80.88 178 GLN A O 1
ATOM 1359 N N . THR A 1 179 ? -1.595 4.270 1.639 1.00 82.06 179 THR A N 1
ATOM 1360 C CA . THR A 1 179 ? -0.769 3.638 0.605 1.00 82.06 179 THR A CA 1
ATOM 1361 C C . THR A 1 179 ? 0.016 2.465 1.181 1.00 82.06 179 THR A C 1
ATOM 1363 O O . THR A 1 179 ? 0.420 2.492 2.347 1.00 82.06 179 THR A O 1
ATOM 1366 N N . CYS A 1 180 ? 0.235 1.437 0.366 1.00 85.31 180 CYS A N 1
ATOM 1367 C CA . CYS A 1 180 ? 1.178 0.361 0.629 1.00 85.31 180 CYS A CA 1
ATOM 1368 C C . CYS A 1 180 ? 1.751 -0.153 -0.696 1.00 85.31 180 CYS A C 1
ATOM 1370 O O . CYS A 1 180 ? 0.989 -0.499 -1.602 1.00 85.31 180 CYS A O 1
ATOM 1372 N N . TYR A 1 181 ? 3.079 -0.199 -0.816 1.00 87.44 181 TYR A N 1
ATOM 1373 C CA . TYR A 1 181 ? 3.740 -0.572 -2.067 1.00 87.44 181 TYR A CA 1
ATOM 1374 C C . TYR A 1 181 ? 5.062 -1.330 -1.871 1.00 87.44 181 TYR A C 1
ATOM 1376 O O . TYR A 1 181 ? 5.726 -1.137 -0.843 1.00 87.44 181 TYR A O 1
ATOM 1384 N N . PRO A 1 182 ? 5.472 -2.160 -2.853 1.00 93.19 182 PRO A N 1
ATOM 1385 C CA . PRO A 1 182 ? 6.779 -2.821 -2.869 1.00 93.19 182 PRO A CA 1
ATOM 1386 C C . PRO A 1 182 ? 7.929 -1.815 -2.972 1.00 93.19 182 PRO A C 1
ATOM 1388 O O . PRO A 1 182 ? 7.813 -0.837 -3.714 1.00 93.19 182 PRO A O 1
ATOM 1391 N N . LYS A 1 183 ? 9.050 -2.060 -2.296 1.00 87.94 183 LYS A N 1
ATOM 1392 C CA . LYS A 1 183 ? 10.246 -1.208 -2.352 1.00 87.94 183 LYS A CA 1
ATOM 1393 C C . LYS A 1 183 ? 11.535 -2.010 -2.427 1.00 87.94 183 LYS A C 1
ATOM 1395 O O . LYS A 1 183 ? 11.579 -3.078 -1.769 1.00 87.94 183 LYS A O 1
#

Sequence (183 aa):
MAEVRDRADRAPRTVYDLTVSGLHTFYAVAGSTPVLVHNCNDIVLDGAKFPGLAHTITEHVTPDRLAAEALAAQKTAKYGRDTPNSVWVNQDTAQKVVDAALKDKASMITNWLRGNKTELDWSGFFGPRDSSLGTVYYANGTAAGRAPTAAGNGYYIKLVRAPKGPGIPKHPRGYYVQTCYPK